Protein AF-A0A3A0AR51-F1 (afdb_monomer_lite)

Structure (mmCIF, N/CA/C/O backbone):
data_AF-A0A3A0AR51-F1
#
_entry.id   AF-A0A3A0AR51-F1
#
loop_
_atom_site.group_PDB
_atom_site.id
_atom_site.type_symbol
_atom_site.label_atom_id
_atom_site.label_alt_id
_atom_site.label_comp_id
_atom_site.label_asym_id
_atom_site.label_entity_id
_atom_site.label_seq_id
_atom_site.pdbx_PDB_ins_code
_atom_site.Cartn_x
_atom_site.Cartn_y
_atom_site.Cartn_z
_atom_site.occupancy
_atom_site.B_iso_or_equiv
_atom_site.auth_seq_id
_atom_site.auth_comp_id
_atom_site.auth_asym_id
_atom_site.auth_atom_id
_atom_site.pdbx_PDB_model_num
ATOM 1 N N . MET A 1 1 ? 24.294 5.478 -6.948 1.00 46.00 1 MET A N 1
ATOM 2 C CA . MET A 1 1 ? 23.480 4.510 -7.714 1.00 46.00 1 MET A CA 1
ATOM 3 C C . MET A 1 1 ? 22.441 5.310 -8.486 1.00 46.00 1 MET A C 1
ATOM 5 O O . MET A 1 1 ? 21.427 5.670 -7.912 1.00 46.00 1 MET A O 1
ATOM 9 N N . SER A 1 2 ? 22.747 5.720 -9.717 1.00 62.50 2 SER A N 1
ATOM 10 C CA . SER A 1 2 ? 21.934 6.681 -10.486 1.00 62.50 2 SER A CA 1
ATOM 11 C C . SER A 1 2 ? 20.711 6.067 -11.175 1.00 62.50 2 SER A C 1
ATOM 13 O O . SER A 1 2 ? 19.837 6.813 -11.599 1.00 62.50 2 SER A O 1
ATOM 15 N N . GLU A 1 3 ? 20.624 4.737 -11.281 1.00 60.31 3 GLU A N 1
ATOM 16 C CA . GLU A 1 3 ? 19.645 4.082 -12.167 1.00 60.31 3 GLU A CA 1
ATOM 17 C C . GLU A 1 3 ? 18.567 3.245 -11.456 1.00 60.31 3 GLU A C 1
ATOM 19 O O . GLU A 1 3 ? 17.630 2.780 -12.103 1.00 60.31 3 GLU A O 1
ATOM 24 N N . GLY A 1 4 ? 18.622 3.119 -10.124 1.00 67.06 4 GLY A N 1
ATOM 25 C CA . GLY A 1 4 ? 17.697 2.271 -9.357 1.00 67.06 4 GLY A CA 1
ATOM 26 C C . GLY A 1 4 ? 17.899 0.769 -9.615 1.00 67.06 4 GLY A C 1
ATOM 27 O O . GLY A 1 4 ? 18.887 0.362 -10.220 1.00 67.06 4 GLY A O 1
ATOM 28 N N . ILE A 1 5 ? 16.979 -0.067 -9.125 1.00 73.19 5 ILE A N 1
ATOM 29 C CA . ILE A 1 5 ? 16.956 -1.509 -9.421 1.00 73.19 5 ILE A CA 1
ATOM 30 C C . ILE A 1 5 ? 16.119 -1.689 -10.690 1.00 73.19 5 ILE A C 1
ATOM 32 O O . ILE A 1 5 ? 14.890 -1.626 -10.630 1.00 73.19 5 ILE A O 1
ATOM 36 N N . ARG A 1 6 ? 16.769 -1.866 -11.844 1.00 72.81 6 ARG A N 1
ATOM 37 C CA . ARG A 1 6 ? 16.090 -2.187 -13.108 1.00 72.81 6 ARG A CA 1
ATOM 38 C C . ARG A 1 6 ? 16.480 -3.579 -13.592 1.00 72.81 6 ARG A C 1
ATOM 40 O O . ARG A 1 6 ? 17.625 -3.979 -13.384 1.00 72.81 6 ARG A O 1
ATOM 47 N N . PRO A 1 7 ? 15.557 -4.312 -14.238 1.00 76.62 7 PRO A N 1
ATOM 48 C CA . PRO A 1 7 ? 15.904 -5.551 -14.917 1.00 76.62 7 PRO A CA 1
ATOM 49 C C . PRO A 1 7 ? 17.013 -5.299 -15.939 1.00 76.62 7 PRO A C 1
ATOM 51 O O . PRO A 1 7 ? 16.923 -4.362 -16.733 1.00 76.62 7 PRO A O 1
ATOM 54 N N . LEU A 1 8 ? 18.046 -6.136 -15.906 1.00 79.75 8 LEU A N 1
ATOM 55 C CA . LEU A 1 8 ? 19.112 -6.152 -16.901 1.00 79.75 8 LEU A CA 1
ATOM 56 C C . LEU A 1 8 ? 18.845 -7.311 -17.858 1.00 79.75 8 LEU A C 1
ATOM 58 O O . LEU A 1 8 ? 18.605 -8.435 -17.416 1.00 79.75 8 LEU A O 1
ATOM 62 N N . VAL A 1 9 ? 18.876 -7.039 -19.160 1.00 81.19 9 VAL A N 1
ATOM 63 C CA . VAL A 1 9 ? 18.854 -8.090 -20.180 1.00 81.19 9 VAL A CA 1
ATOM 64 C C . VAL A 1 9 ? 20.286 -8.597 -20.324 1.00 81.19 9 VAL A C 1
ATOM 66 O 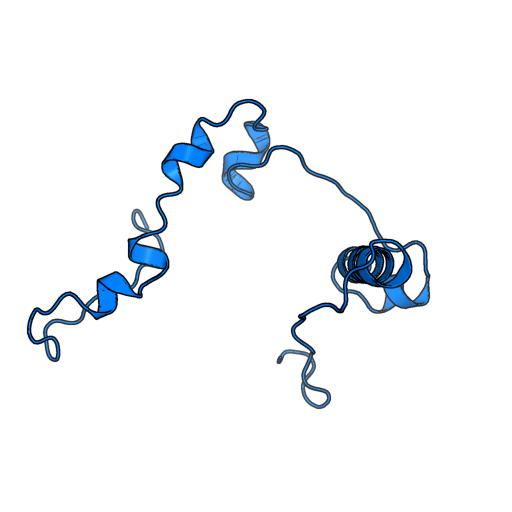O . VAL A 1 9 ? 21.184 -7.813 -20.617 1.00 81.19 9 VAL A O 1
ATOM 69 N N . ALA A 1 10 ? 20.510 -9.880 -20.044 1.00 79.75 10 ALA A N 1
ATOM 70 C CA . ALA A 1 10 ? 21.827 -10.495 -20.160 1.00 79.75 10 ALA A CA 1
ATOM 71 C C . ALA A 1 10 ? 22.060 -10.986 -21.596 1.00 79.75 10 ALA A C 1
ATOM 73 O O . ALA A 1 10 ? 21.287 -11.796 -22.107 1.00 79.75 10 ALA A O 1
ATOM 74 N N . ASP A 1 11 ? 23.143 -10.525 -22.222 1.00 76.50 11 ASP A N 1
ATOM 75 C CA . ASP A 1 11 ? 23.430 -10.775 -23.642 1.00 76.50 11 ASP A CA 1
ATOM 76 C C . ASP A 1 11 ? 23.748 -12.245 -23.964 1.00 76.50 11 ASP A C 1
ATOM 78 O O . ASP A 1 11 ? 23.524 -12.697 -25.081 1.00 76.50 11 ASP A O 1
ATOM 82 N N . GLU A 1 12 ? 24.238 -13.026 -22.998 1.00 82.25 12 GLU A N 1
ATOM 83 C CA . GLU A 1 12 ? 24.736 -14.392 -23.239 1.00 82.25 12 GLU A CA 1
ATOM 84 C C . GLU A 1 12 ? 23.642 -15.402 -23.634 1.00 82.25 12 GLU A C 1
ATOM 86 O O . GLU A 1 12 ? 23.946 -16.459 -24.184 1.00 82.25 12 GLU A O 1
ATOM 91 N N . GLN A 1 13 ? 22.374 -15.102 -23.333 1.00 81.62 13 GLN A N 1
ATOM 92 C CA . GLN A 1 13 ? 21.219 -15.990 -23.552 1.00 81.62 13 GLN A CA 1
ATOM 93 C C . GLN A 1 13 ? 20.041 -15.268 -24.226 1.00 81.62 13 GLN A C 1
ATOM 95 O O . GLN A 1 13 ? 18.957 -15.835 -24.356 1.00 81.62 13 GLN A O 1
ATOM 100 N N . CYS A 1 14 ? 20.241 -14.015 -24.633 1.00 88.50 14 CYS A N 1
ATOM 101 C CA . CYS A 1 14 ? 19.243 -13.209 -25.319 1.00 88.50 14 CYS A CA 1
ATOM 102 C C . CYS A 1 14 ? 19.440 -13.332 -26.834 1.00 88.50 14 CYS A C 1
ATOM 104 O O . CYS A 1 14 ? 20.543 -13.145 -27.340 1.00 88.50 14 CYS A O 1
ATOM 106 N N . ASP A 1 15 ? 18.370 -13.613 -27.573 1.00 89.88 15 ASP A N 1
ATOM 107 C CA . ASP A 1 15 ? 18.376 -13.661 -29.041 1.00 89.88 15 ASP A CA 1
ATOM 108 C C . ASP A 1 15 ? 18.096 -12.293 -29.695 1.00 89.88 15 ASP A C 1
ATOM 110 O O . ASP A 1 15 ? 18.035 -12.180 -30.920 1.00 89.88 15 ASP A O 1
ATOM 114 N N . GLY A 1 16 ? 17.945 -11.243 -28.884 1.00 87.31 16 GLY A N 1
ATOM 115 C CA . GLY A 1 16 ? 17.672 -9.882 -29.337 1.00 87.31 16 GLY A CA 1
ATOM 116 C C . GLY A 1 16 ? 16.194 -9.575 -29.591 1.00 87.31 16 GLY A C 1
ATOM 117 O O . GLY A 1 16 ? 15.896 -8.523 -30.159 1.00 87.31 16 GLY A O 1
ATOM 118 N N . CYS A 1 17 ? 15.259 -10.444 -29.186 1.00 90.62 17 CYS A N 1
ATOM 119 C CA . CYS A 1 17 ? 13.834 -10.105 -29.190 1.00 90.62 17 CYS A CA 1
ATOM 120 C C . CYS A 1 17 ? 13.483 -9.025 -28.140 1.00 90.62 17 CYS A C 1
ATOM 122 O O . CYS A 1 17 ? 14.303 -8.627 -27.311 1.00 90.62 17 CYS A O 1
ATOM 124 N N . THR A 1 18 ? 12.239 -8.534 -28.160 1.00 89.56 18 THR A N 1
ATOM 125 C CA . THR A 1 18 ? 11.740 -7.524 -27.203 1.00 89.56 18 THR A CA 1
ATOM 126 C C . THR A 1 18 ? 10.505 -7.977 -26.424 1.00 89.56 18 THR A C 1
ATOM 128 O O . THR A 1 18 ? 9.919 -7.184 -25.684 1.00 89.56 18 THR A O 1
ATOM 131 N N . ASP A 1 19 ? 10.126 -9.252 -26.529 1.00 90.19 19 ASP A N 1
ATOM 132 C CA . ASP A 1 19 ? 8.905 -9.803 -25.927 1.00 90.19 19 ASP A CA 1
ATOM 133 C C . ASP A 1 19 ? 8.903 -9.657 -24.400 1.00 90.19 19 ASP A C 1
ATOM 135 O O . ASP A 1 19 ? 7.897 -9.288 -23.793 1.00 90.19 19 ASP A O 1
ATOM 139 N N . CYS A 1 20 ? 10.065 -9.847 -23.769 1.00 88.31 20 CYS A N 1
ATOM 140 C CA . CYS A 1 20 ? 10.235 -9.640 -22.333 1.00 88.31 20 CYS A CA 1
ATOM 141 C C . CYS A 1 20 ? 9.992 -8.178 -21.915 1.00 88.31 20 CYS A C 1
ATOM 143 O O . CYS A 1 20 ? 9.439 -7.931 -20.843 1.00 88.31 20 CYS A O 1
ATOM 145 N N . LEU A 1 21 ? 10.337 -7.203 -22.764 1.00 86.94 21 LEU A N 1
ATOM 146 C CA . LEU A 1 21 ? 10.104 -5.780 -22.505 1.00 86.94 21 LEU A CA 1
ATOM 147 C C . LEU A 1 21 ? 8.614 -5.434 -22.594 1.00 86.94 21 LEU A C 1
ATOM 149 O O . LEU A 1 21 ? 8.145 -4.581 -21.842 1.00 86.94 21 LEU A O 1
ATOM 153 N N . GLN A 1 22 ? 7.858 -6.132 -23.451 1.00 87.25 22 GLN A N 1
ATOM 154 C CA . GLN A 1 22 ? 6.407 -5.949 -23.587 1.00 87.25 22 GLN A CA 1
ATOM 155 C C . GLN A 1 22 ? 5.640 -6.307 -22.313 1.00 87.25 22 GLN A C 1
ATOM 157 O O . GLN A 1 22 ? 4.658 -5.648 -21.981 1.00 87.25 22 GLN A O 1
ATOM 162 N N . VAL A 1 23 ? 6.118 -7.301 -21.563 1.00 87.50 23 VAL A N 1
ATOM 163 C CA . VAL A 1 23 ? 5.486 -7.754 -20.312 1.00 87.50 23 VAL A CA 1
ATOM 164 C C . VAL A 1 23 ? 6.152 -7.196 -19.053 1.00 87.50 23 VAL A C 1
ATOM 166 O O . VAL A 1 23 ? 5.629 -7.364 -17.953 1.00 87.50 23 VAL A O 1
ATOM 169 N N . CYS A 1 24 ? 7.307 -6.538 -19.185 1.00 86.06 24 CYS A N 1
ATOM 170 C CA . CYS A 1 24 ? 8.063 -6.033 -18.048 1.00 86.06 24 CYS A CA 1
ATOM 171 C C . CYS A 1 24 ? 7.374 -4.803 -17.430 1.00 86.06 24 CYS A C 1
ATOM 173 O O . CYS A 1 24 ? 7.343 -3.737 -18.058 1.00 86.06 24 CYS A O 1
ATOM 175 N N . PRO A 1 25 ? 6.906 -4.878 -16.168 1.00 83.50 25 PRO A N 1
ATOM 176 C CA . PRO A 1 25 ? 6.257 -3.740 -15.523 1.00 83.50 25 PRO A CA 1
ATOM 177 C C . PRO A 1 25 ? 7.226 -2.565 -15.343 1.00 83.50 25 PRO A C 1
ATOM 179 O O . PRO A 1 25 ? 6.826 -1.410 -15.428 1.00 83.50 25 PRO A O 1
ATOM 182 N N . ALA A 1 26 ? 8.519 -2.837 -15.147 1.00 81.69 26 ALA A N 1
ATOM 183 C CA . ALA A 1 26 ? 9.530 -1.800 -14.952 1.00 81.69 26 ALA A CA 1
ATOM 184 C C . ALA A 1 26 ? 9.940 -1.074 -16.247 1.00 81.69 26 ALA A C 1
ATOM 186 O O . ALA A 1 26 ? 10.505 0.015 -16.160 1.00 81.69 26 ALA A O 1
ATOM 187 N N . TYR A 1 27 ? 9.689 -1.665 -17.422 1.00 82.94 27 TYR A N 1
ATOM 188 C CA . TYR A 1 27 ? 10.025 -1.060 -18.715 1.00 82.94 27 TYR A CA 1
ATOM 189 C C . TYR A 1 27 ? 8.966 -0.041 -19.15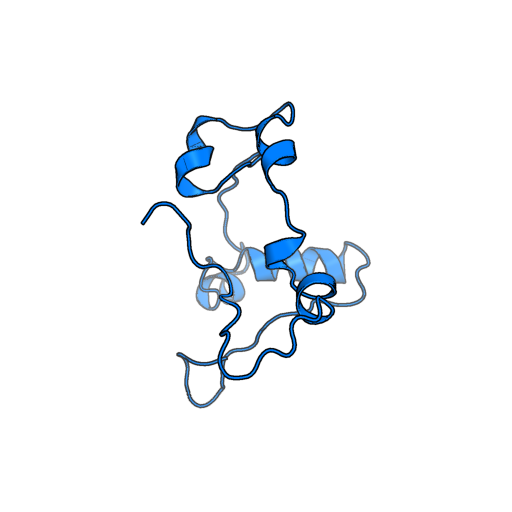5 1.00 82.94 27 TYR A C 1
ATOM 191 O O . TYR A 1 27 ? 9.311 1.042 -19.620 1.00 82.94 27 TYR A O 1
ATOM 199 N N . HIS A 1 28 ? 7.684 -0.359 -18.950 1.00 81.19 28 HIS A N 1
ATOM 200 C CA . HIS A 1 28 ? 6.570 0.499 -19.365 1.00 81.19 28 HIS A CA 1
ATOM 201 C C . HIS A 1 28 ? 6.079 1.484 -18.294 1.00 81.19 28 HIS A C 1
ATOM 203 O O . HIS A 1 28 ? 5.395 2.448 -18.635 1.00 81.19 28 HIS A O 1
ATOM 209 N N . ASN A 1 29 ? 6.424 1.293 -17.016 1.00 82.12 29 ASN A N 1
ATOM 210 C CA . ASN A 1 29 ? 6.020 2.222 -15.959 1.00 82.12 29 ASN A CA 1
ATOM 211 C C . ASN A 1 29 ? 6.835 3.526 -15.994 1.00 82.12 29 ASN A C 1
ATOM 213 O O . ASN A 1 29 ? 7.856 3.672 -15.318 1.00 82.12 29 ASN A O 1
ATOM 217 N N . ASP A 1 30 ? 6.346 4.504 -16.758 1.00 81.50 30 ASP A N 1
ATOM 218 C CA . ASP A 1 30 ? 6.806 5.888 -16.687 1.00 81.50 30 ASP A CA 1
ATOM 219 C C . ASP A 1 30 ? 6.031 6.675 -15.621 1.00 81.50 30 ASP A C 1
ATOM 221 O O . ASP A 1 30 ? 4.887 7.081 -15.821 1.00 81.50 30 ASP A O 1
ATOM 225 N N . HIS A 1 31 ? 6.677 6.928 -14.484 1.00 84.00 31 HIS A N 1
ATOM 226 C CA . HIS A 1 31 ? 6.097 7.709 -13.389 1.00 84.00 31 HIS A CA 1
ATOM 227 C C . HIS A 1 31 ? 6.336 9.221 -13.507 1.00 84.00 31 HIS A C 1
ATOM 229 O O . HIS A 1 31 ? 5.829 9.974 -12.677 1.00 84.00 31 HIS A O 1
ATOM 235 N N . ARG A 1 32 ? 7.072 9.709 -14.518 1.00 86.19 32 ARG A N 1
ATOM 236 C CA . ARG A 1 32 ? 7.332 11.154 -14.685 1.00 86.19 32 ARG A CA 1
ATOM 237 C C . ARG A 1 32 ? 6.053 11.996 -14.783 1.00 86.19 32 ARG A C 1
ATOM 239 O O . ARG A 1 32 ? 6.035 13.055 -14.159 1.00 86.19 32 ARG A O 1
ATOM 246 N N . PRO A 1 33 ? 4.977 11.563 -15.476 1.00 89.25 33 PRO A N 1
ATOM 247 C CA . PRO A 1 33 ? 3.732 12.328 -15.522 1.00 89.25 33 PRO A CA 1
ATOM 248 C C . PRO A 1 33 ? 3.084 12.515 -14.146 1.00 89.25 33 PRO A C 1
ATOM 250 O O . PRO A 1 33 ? 2.448 13.539 -13.910 1.00 89.25 33 PRO A O 1
ATOM 253 N N . LEU A 1 34 ? 3.284 11.569 -13.219 1.00 88.44 34 LEU A N 1
ATOM 254 C CA . LEU A 1 34 ? 2.760 11.687 -11.859 1.00 88.44 34 LEU A CA 1
ATOM 255 C C . LEU A 1 34 ? 3.418 12.843 -11.107 1.00 88.44 34 LEU A C 1
ATOM 257 O O . LEU A 1 34 ? 2.755 13.466 -10.295 1.00 88.44 34 LEU A O 1
ATOM 261 N N . LEU A 1 35 ? 4.680 13.178 -11.401 1.00 87.88 35 LEU A N 1
ATOM 262 C CA . LEU A 1 35 ? 5.448 14.216 -10.694 1.00 87.88 35 LEU A CA 1
ATOM 263 C C . LEU A 1 35 ? 4.949 15.645 -10.946 1.00 87.88 35 LEU A C 1
ATOM 265 O O . LEU A 1 35 ? 5.319 16.557 -10.210 1.00 87.88 35 LEU A O 1
ATOM 269 N N . VAL A 1 36 ? 4.143 15.851 -11.988 1.00 89.00 36 VAL A N 1
ATOM 270 C CA . VAL A 1 36 ? 3.590 17.163 -12.364 1.00 89.00 36 VAL A CA 1
ATOM 271 C C . VAL A 1 36 ? 2.084 17.252 -12.126 1.00 89.00 36 VAL A C 1
ATOM 273 O O . VAL A 1 36 ? 1.442 18.214 -12.551 1.00 89.00 36 VAL A O 1
ATOM 276 N N . GLN A 1 37 ? 1.503 16.253 -11.457 1.00 89.56 37 GLN A N 1
ATOM 277 C CA . GLN A 1 37 ? 0.082 16.243 -11.159 1.00 89.56 37 GLN A CA 1
ATOM 278 C C . GLN A 1 37 ? -0.274 17.402 -10.204 1.00 89.56 37 GLN A C 1
ATOM 280 O O . GLN A 1 37 ? 0.429 17.639 -9.219 1.00 89.56 37 GLN A O 1
ATOM 285 N N . PRO A 1 38 ? -1.359 18.152 -10.460 1.00 92.06 38 PRO A N 1
ATOM 286 C CA . PRO A 1 38 ? -1.831 19.156 -9.515 1.00 92.06 38 PRO A CA 1
ATOM 287 C C . PRO A 1 38 ? -2.226 18.524 -8.175 1.00 92.06 38 PRO A C 1
ATOM 289 O O . PRO A 1 38 ? -2.818 17.447 -8.147 1.00 92.06 38 PRO A O 1
ATOM 292 N N . GLY A 1 39 ? -1.945 19.220 -7.071 1.00 91.69 39 GLY A N 1
ATOM 293 C CA . GLY A 1 39 ? -2.347 18.787 -5.727 1.00 91.69 39 GLY A CA 1
ATOM 294 C C . GLY A 1 39 ? -1.365 17.852 -5.022 1.00 91.69 39 GLY A C 1
ATOM 295 O O . GLY A 1 39 ? -1.665 17.387 -3.931 1.00 91.69 39 GLY A O 1
ATOM 296 N N . LEU A 1 40 ? -0.191 17.591 -5.604 1.00 92.94 40 LEU A N 1
ATOM 297 C CA . LEU A 1 40 ? 0.863 16.867 -4.901 1.00 92.94 40 LEU A CA 1
ATOM 298 C C . LEU A 1 40 ? 1.386 17.637 -3.688 1.00 92.94 40 LEU A C 1
ATOM 300 O O . LEU A 1 40 ? 1.511 18.862 -3.727 1.00 92.94 40 LEU A O 1
ATOM 304 N N . VAL A 1 41 ? 1.806 16.895 -2.664 1.00 92.00 41 VAL A N 1
ATOM 305 C CA . VAL A 1 41 ? 2.531 17.413 -1.499 1.00 92.00 41 VAL A CA 1
ATOM 306 C C . VAL A 1 41 ? 4.039 17.358 -1.789 1.00 92.00 41 VAL A C 1
ATOM 308 O O . VAL A 1 41 ? 4.646 16.290 -1.696 1.00 92.00 41 VAL A O 1
ATOM 311 N N . PRO A 1 42 ? 4.715 18.481 -2.113 1.00 86.94 42 PRO A N 1
ATOM 312 C CA . PRO A 1 42 ? 6.108 18.431 -2.570 1.00 86.94 42 PRO A CA 1
ATOM 313 C C . PRO A 1 42 ? 7.080 17.951 -1.485 1.00 86.94 42 PRO A C 1
ATOM 315 O O . PRO A 1 42 ? 8.102 17.340 -1.787 1.00 86.94 42 PRO A O 1
ATOM 318 N N . GLY A 1 43 ? 6.750 18.200 -0.212 1.00 90.31 43 GLY A N 1
ATOM 319 C CA . GLY A 1 43 ? 7.604 17.861 0.929 1.00 90.31 43 GLY A CA 1
ATOM 320 C C . GLY A 1 43 ? 7.791 16.360 1.164 1.00 90.31 43 GLY A C 1
ATOM 321 O O . GLY A 1 43 ? 8.793 15.971 1.757 1.00 90.31 43 GLY A O 1
ATOM 322 N N . VAL A 1 44 ? 6.872 15.514 0.684 1.00 90.69 44 VAL A N 1
ATOM 323 C CA . VAL A 1 44 ? 6.949 14.052 0.867 1.00 90.69 44 VAL A CA 1
ATOM 324 C C . VAL A 1 44 ? 7.558 13.330 -0.335 1.00 90.69 44 VAL A C 1
ATOM 326 O O . VAL A 1 44 ? 7.949 12.170 -0.208 1.00 90.69 44 VAL A O 1
ATOM 329 N N . LEU A 1 45 ? 7.715 14.024 -1.469 1.00 87.62 45 LEU A N 1
ATOM 330 C CA . LEU A 1 45 ? 8.225 13.464 -2.721 1.00 87.62 45 LEU A CA 1
ATOM 331 C C . LEU A 1 45 ? 9.545 12.683 -2.563 1.00 87.62 45 LEU A C 1
ATOM 333 O O . LEU A 1 45 ? 9.625 11.578 -3.101 1.00 87.62 45 LEU A O 1
ATOM 337 N N . PRO A 1 46 ? 10.562 13.168 -1.815 1.00 89.12 46 PRO A N 1
ATOM 338 C CA . PRO A 1 46 ? 11.837 12.457 -1.703 1.00 89.12 46 PRO A CA 1
ATOM 339 C C . PRO A 1 46 ? 11.754 11.112 -0.970 1.00 89.12 46 PRO A C 1
ATOM 341 O O . PRO A 1 46 ? 12.583 10.242 -1.220 1.00 89.12 46 PRO A O 1
ATOM 344 N N . ALA A 1 47 ? 10.792 10.949 -0.057 1.00 89.69 47 ALA A N 1
ATOM 345 C CA . ALA A 1 47 ? 10.676 9.761 0.791 1.00 89.69 47 ALA A CA 1
ATOM 346 C C . ALA A 1 47 ? 9.567 8.804 0.330 1.00 89.69 47 ALA A C 1
ATOM 348 O O . ALA A 1 47 ? 9.721 7.592 0.442 1.00 89.69 47 ALA A O 1
ATOM 349 N N . TYR A 1 48 ? 8.468 9.344 -0.200 1.00 89.06 48 TYR A N 1
ATOM 350 C CA . TYR A 1 48 ? 7.246 8.593 -0.498 1.00 89.06 48 TYR A CA 1
ATOM 351 C C . TYR A 1 48 ? 6.826 8.661 -1.974 1.00 89.06 48 TYR A C 1
ATOM 353 O O . TYR A 1 48 ? 5.914 7.947 -2.381 1.00 89.06 48 TYR A O 1
ATOM 361 N N . GLY A 1 49 ? 7.481 9.488 -2.796 1.00 90.69 49 GLY A N 1
ATOM 362 C CA . GLY A 1 49 ? 7.076 9.716 -4.183 1.00 90.69 49 GLY A CA 1
ATOM 363 C C . GLY A 1 49 ? 5.868 10.659 -4.315 1.00 90.69 49 GLY A C 1
ATOM 364 O O . GLY A 1 49 ? 5.534 11.380 -3.371 1.00 90.69 49 GLY A O 1
ATOM 365 N N . PRO A 1 50 ? 5.246 10.741 -5.508 1.00 92.62 50 PRO A N 1
ATOM 366 C CA . PRO A 1 50 ? 4.144 11.664 -5.771 1.00 92.62 50 PRO A CA 1
ATOM 367 C C . PRO A 1 50 ? 2.893 11.244 -4.989 1.00 92.62 50 PRO A C 1
ATOM 369 O O . PRO A 1 50 ? 2.178 10.330 -5.391 1.00 92.62 50 PRO A O 1
ATOM 372 N N . ALA A 1 51 ? 2.629 11.930 -3.878 1.00 92.62 51 ALA A N 1
ATOM 373 C CA . ALA A 1 51 ? 1.445 11.729 -3.053 1.00 92.62 51 ALA A CA 1
ATOM 374 C C . ALA A 1 51 ? 0.550 12.974 -3.070 1.00 92.62 51 ALA A C 1
ATOM 376 O O . ALA A 1 51 ? 1.043 14.101 -2.976 1.00 92.62 51 ALA A O 1
ATOM 377 N N . LEU A 1 52 ? -0.763 12.757 -3.164 1.00 92.81 52 LEU A N 1
ATOM 378 C CA . LEU A 1 52 ? -1.769 13.814 -3.019 1.00 92.81 52 LEU A CA 1
ATOM 379 C C . LEU A 1 52 ? -1.936 14.212 -1.550 1.00 92.81 52 LEU A C 1
ATOM 381 O O . LEU A 1 52 ? -2.073 15.387 -1.239 1.00 92.81 52 LEU A O 1
ATOM 385 N N . GLU A 1 53 ? -1.902 13.231 -0.649 1.00 91.94 53 GLU A N 1
ATOM 386 C CA . GLU A 1 53 ? -2.119 13.411 0.784 1.00 91.94 53 GLU A CA 1
ATOM 387 C C . GLU A 1 53 ? -1.379 12.318 1.566 1.00 91.94 53 GLU A C 1
ATOM 389 O O . GLU A 1 53 ? -1.075 11.250 1.026 1.00 91.94 53 GLU A O 1
ATOM 394 N N . LEU A 1 54 ? -1.104 12.580 2.846 1.00 89.44 54 LEU A N 1
ATOM 395 C CA . LEU A 1 54 ? -0.541 11.611 3.781 1.00 89.44 54 LEU A CA 1
ATOM 396 C C . LEU A 1 54 ? -1.418 11.573 5.030 1.00 89.44 54 LEU A C 1
ATOM 398 O O . LEU A 1 54 ? -1.657 12.605 5.656 1.00 89.44 54 LEU A O 1
ATOM 402 N N . TRP A 1 55 ? -1.872 10.377 5.386 1.00 91.56 55 TRP A N 1
ATOM 403 C CA . TRP A 1 55 ? -2.766 10.149 6.511 1.00 91.56 55 TRP A CA 1
ATOM 404 C C . TRP A 1 55 ? -2.101 9.212 7.511 1.00 91.56 55 TRP A C 1
ATOM 406 O O . TRP A 1 55 ? -1.508 8.205 7.126 1.00 91.56 55 TRP A O 1
ATOM 416 N N . GLU A 1 56 ? -2.229 9.534 8.794 1.00 92.12 56 GLU A N 1
ATOM 417 C CA . GLU A 1 56 ? -1.789 8.680 9.893 1.00 92.12 56 GLU A CA 1
ATOM 418 C C . GLU A 1 56 ? -3.010 8.228 10.695 1.00 92.12 56 GLU A C 1
ATOM 420 O O . GLU A 1 56 ? -3.910 9.016 10.991 1.00 92.12 56 GLU A O 1
ATOM 425 N N . GLY A 1 57 ? -3.054 6.944 11.036 1.00 94.44 57 GLY A N 1
ATOM 426 C CA . GLY A 1 57 ? -4.170 6.355 11.758 1.00 94.44 57 GLY A CA 1
ATOM 427 C C . GLY A 1 57 ? -3.880 4.928 12.199 1.00 94.44 57 GLY A C 1
ATOM 428 O O . GLY A 1 57 ? -2.836 4.357 11.889 1.00 94.44 57 GLY A O 1
ATOM 429 N N . TYR A 1 58 ? -4.820 4.356 12.943 1.00 96.75 58 TYR A N 1
ATOM 430 C CA . TYR A 1 58 ? -4.756 2.995 13.467 1.00 96.75 58 TYR A CA 1
ATOM 431 C C . TYR A 1 58 ? -6.172 2.421 13.604 1.00 96.75 58 TYR A C 1
ATOM 433 O O . TYR A 1 58 ? -7.154 3.166 13.626 1.00 96.75 58 TYR A O 1
ATOM 441 N N . ALA A 1 59 ? -6.287 1.100 13.729 1.00 98.00 59 ALA A N 1
ATOM 442 C CA . ALA A 1 59 ? -7.562 0.442 13.988 1.00 98.00 59 ALA A CA 1
ATOM 443 C C . ALA A 1 59 ? -8.087 0.776 15.392 1.00 98.00 59 ALA A C 1
ATOM 445 O O . ALA A 1 59 ? -7.374 0.648 16.386 1.00 98.00 59 ALA A O 1
ATOM 446 N N . VAL A 1 60 ? -9.349 1.195 15.481 1.00 97.19 60 VAL A N 1
ATOM 447 C CA . VAL A 1 60 ? -10.013 1.430 16.776 1.00 97.19 60 VAL A CA 1
ATOM 448 C C . VAL A 1 60 ? -10.393 0.128 17.480 1.00 97.19 60 VAL A C 1
ATOM 450 O O . VAL A 1 60 ? -10.540 0.120 18.699 1.00 97.19 60 VAL A O 1
ATOM 453 N N . ASP A 1 61 ? -10.515 -0.964 16.723 1.00 97.69 61 ASP A N 1
ATOM 454 C CA . ASP A 1 61 ? -10.667 -2.301 17.279 1.00 97.69 61 ASP A CA 1
ATOM 455 C C . ASP A 1 61 ? -9.350 -2.745 17.951 1.00 97.69 61 ASP A C 1
ATOM 457 O O . ASP A 1 61 ? -8.291 -2.720 17.308 1.00 97.69 61 ASP A O 1
ATOM 461 N N . PRO A 1 62 ? -9.383 -3.122 19.241 1.00 97.19 62 PRO A N 1
ATOM 462 C CA . PRO A 1 62 ? -8.176 -3.405 20.006 1.00 97.19 62 PRO A CA 1
ATOM 463 C C . PRO A 1 62 ? -7.448 -4.674 19.549 1.00 97.19 62 PRO A C 1
ATOM 465 O O . PRO A 1 62 ? -6.223 -4.725 19.649 1.00 97.19 62 PRO A O 1
ATOM 468 N N . GLU A 1 63 ? -8.162 -5.679 19.042 1.00 97.25 63 GLU A N 1
ATOM 469 C CA . GLU A 1 63 ? -7.561 -6.924 18.561 1.00 97.25 63 GLU A CA 1
ATOM 470 C C . GLU A 1 63 ? -6.863 -6.688 17.220 1.00 97.25 63 GLU A C 1
ATOM 472 O O . GLU A 1 63 ? -5.683 -7.010 17.062 1.00 97.25 63 GLU A O 1
ATOM 477 N N . ILE A 1 64 ? -7.543 -6.017 16.287 1.00 96.19 64 ILE A N 1
ATOM 478 C CA . ILE A 1 64 ? -6.970 -5.651 14.986 1.00 96.19 64 ILE A CA 1
ATOM 479 C C . ILE A 1 64 ? -5.744 -4.753 15.172 1.00 96.19 64 ILE A C 1
ATOM 481 O O . ILE A 1 64 ? -4.725 -4.931 14.499 1.00 96.19 64 ILE A O 1
ATOM 485 N N . ARG A 1 65 ? -5.818 -3.794 16.101 1.00 97.12 65 ARG A N 1
ATOM 486 C CA . ARG A 1 65 ? -4.694 -2.904 16.398 1.00 97.12 65 ARG A CA 1
ATOM 487 C C . ARG A 1 65 ? -3.491 -3.653 16.955 1.00 97.12 65 ARG A C 1
ATOM 489 O O . ARG A 1 65 ? -2.369 -3.320 16.584 1.00 97.12 65 ARG A O 1
ATOM 496 N N . LEU A 1 66 ? -3.720 -4.614 17.850 1.00 95.25 66 LEU A N 1
ATOM 497 C CA . LEU A 1 66 ? -2.660 -5.410 18.466 1.00 95.25 66 LEU A CA 1
ATOM 498 C C . LEU A 1 66 ? -1.963 -6.313 17.441 1.00 95.25 66 LEU A C 1
ATOM 500 O O . LEU A 1 66 ? -0.741 -6.435 17.470 1.00 95.25 66 LEU A O 1
ATOM 504 N N . MET A 1 67 ? -2.731 -6.931 16.543 1.00 91.38 67 MET A N 1
ATOM 505 C CA . MET A 1 67 ? -2.217 -7.916 15.588 1.00 91.38 67 MET A CA 1
ATOM 506 C C . MET A 1 67 ? -1.604 -7.293 14.326 1.00 91.38 67 MET A C 1
ATOM 508 O O . MET A 1 67 ? -0.780 -7.923 13.665 1.00 91.38 67 MET A O 1
ATOM 512 N N . GLY A 1 68 ? -1.996 -6.072 13.956 1.00 89.56 68 GLY A N 1
ATOM 513 C CA . GLY A 1 68 ? -1.550 -5.435 12.718 1.00 89.56 68 GLY A CA 1
ATOM 514 C C . GLY A 1 68 ? -0.206 -4.713 12.842 1.00 89.56 68 GLY A C 1
ATOM 515 O O . GLY A 1 68 ? -0.065 -3.786 13.636 1.00 89.56 68 GLY A O 1
ATOM 516 N N . SER A 1 69 ? 0.747 -5.026 11.958 1.00 86.38 69 SER A N 1
ATOM 517 C CA . SER A 1 69 ? 2.056 -4.345 11.897 1.00 86.38 69 SER A CA 1
ATOM 518 C C . SER A 1 69 ? 1.954 -2.839 11.601 1.00 86.38 69 SER A C 1
ATOM 520 O O . SER A 1 69 ? 2.759 -2.056 12.096 1.00 86.38 69 SER A O 1
ATOM 522 N N . SER A 1 70 ? 0.930 -2.410 10.856 1.00 86.50 70 SER A N 1
ATOM 523 C CA . SER A 1 70 ? 0.609 -0.995 10.588 1.00 86.50 70 SER A CA 1
ATOM 524 C C . SER A 1 70 ? -0.392 -0.406 11.595 1.00 86.50 70 SER A C 1
ATOM 526 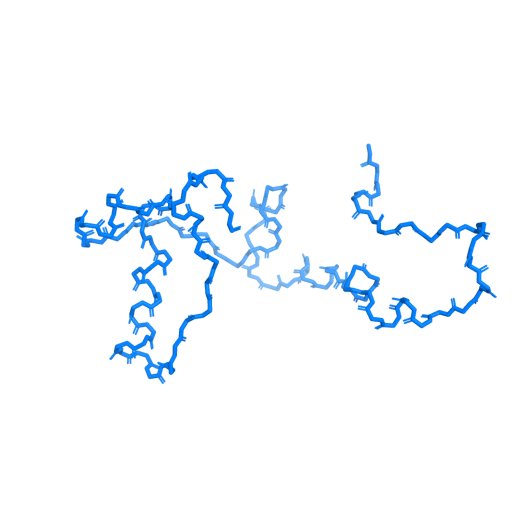O O . SER A 1 70 ? -1.207 0.444 11.238 1.00 86.50 70 SER A O 1
ATOM 528 N N . GLY A 1 71 ? -0.441 -0.935 12.822 1.00 94.38 71 GLY A N 1
ATOM 529 C CA . GLY A 1 71 ? -1.482 -0.599 13.799 1.00 94.38 71 GLY A CA 1
ATOM 530 C C . GLY A 1 71 ? -2.887 -1.021 13.352 1.00 94.38 71 GLY A C 1
ATOM 531 O O . GLY A 1 71 ? -3.875 -0.434 13.790 1.00 94.38 71 GLY A O 1
ATOM 532 N N . GLY A 1 72 ? -2.977 -1.991 12.436 1.00 95.50 72 GLY A N 1
ATOM 533 C CA . GLY A 1 72 ? -4.235 -2.552 11.940 1.00 95.50 72 GLY A CA 1
ATOM 534 C C . GLY A 1 72 ? -5.005 -1.694 10.928 1.00 95.50 72 GLY A C 1
ATOM 535 O O . GLY A 1 72 ? -6.101 -2.078 10.527 1.00 95.50 72 GLY A O 1
ATOM 536 N N . VAL A 1 73 ? -4.463 -0.549 10.490 1.00 96.19 73 VAL A N 1
ATOM 537 C CA . VAL A 1 73 ? -5.201 0.409 9.641 1.00 96.19 73 VAL A CA 1
ATOM 538 C C . VAL A 1 73 ? -5.665 -0.196 8.309 1.00 96.19 73 VAL A C 1
ATOM 540 O O . VAL A 1 73 ? -6.813 -0.005 7.916 1.00 96.19 73 VAL A O 1
ATOM 543 N N . LEU A 1 74 ? -4.815 -0.986 7.642 1.00 94.25 74 LEU A N 1
ATOM 544 C CA . LEU A 1 74 ? -5.159 -1.629 6.369 1.00 94.25 74 LEU A CA 1
ATOM 545 C C . LEU A 1 74 ? -6.263 -2.677 6.544 1.00 94.25 74 LEU A C 1
ATOM 547 O O . LEU A 1 74 ? -7.184 -2.736 5.734 1.00 94.25 74 LEU A O 1
ATOM 5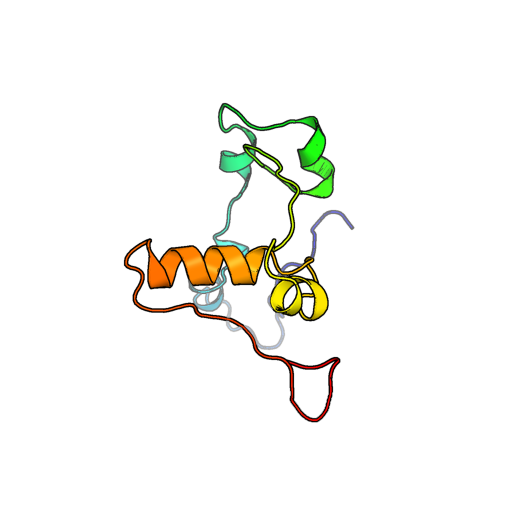51 N N . THR A 1 75 ? -6.210 -3.453 7.629 1.00 94.75 75 THR A N 1
ATOM 552 C CA . THR A 1 75 ? -7.246 -4.433 7.974 1.00 94.75 75 THR A CA 1
ATOM 553 C C . THR A 1 75 ? -8.585 -3.746 8.228 1.00 94.75 75 THR A C 1
ATOM 555 O O . THR A 1 75 ? -9.599 -4.171 7.682 1.00 94.75 75 THR A O 1
ATOM 558 N N . ALA A 1 76 ? -8.596 -2.650 8.994 1.00 96.25 76 ALA A N 1
ATOM 559 C CA . ALA A 1 76 ? -9.814 -1.891 9.272 1.00 96.25 76 ALA A CA 1
ATOM 560 C C . ALA A 1 76 ? -10.440 -1.298 7.994 1.00 96.25 76 ALA A C 1
ATOM 562 O O . ALA A 1 76 ? -11.654 -1.374 7.813 1.00 96.25 76 ALA A O 1
ATOM 563 N N . LEU A 1 77 ? -9.623 -0.761 7.079 1.00 95.38 77 LEU A N 1
ATOM 564 C CA . LEU A 1 77 ? -10.097 -0.275 5.776 1.00 95.38 77 LEU A CA 1
ATOM 565 C C . LEU A 1 77 ? -10.628 -1.413 4.894 1.00 95.38 77 LEU A C 1
ATOM 567 O O . LEU A 1 77 ? -11.661 -1.256 4.247 1.00 95.38 77 LEU A O 1
ATOM 571 N N . GLY A 1 78 ? -9.955 -2.566 4.884 1.00 95.56 78 GLY A N 1
ATOM 572 C CA . GLY A 1 78 ? -10.409 -3.754 4.160 1.00 95.56 78 GLY A CA 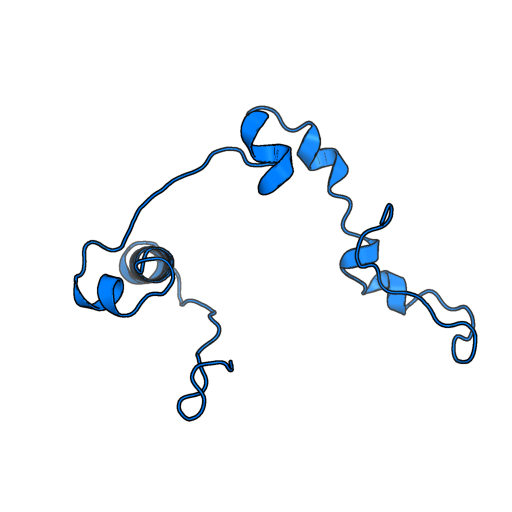1
ATOM 573 C C . GLY A 1 78 ? -11.768 -4.257 4.651 1.00 95.56 78 GLY A C 1
ATOM 574 O O . GLY A 1 78 ? -12.654 -4.510 3.835 1.00 95.56 78 GLY A O 1
ATOM 575 N N . LEU A 1 79 ? -11.958 -4.330 5.972 1.00 96.06 79 LEU A N 1
ATOM 576 C CA . LEU A 1 79 ? -13.242 -4.681 6.586 1.00 96.06 79 LEU A CA 1
ATOM 577 C C . LEU A 1 79 ? -14.331 -3.677 6.219 1.00 96.06 79 LEU A C 1
ATOM 579 O O . LEU A 1 79 ? -15.382 -4.087 5.740 1.00 96.06 79 LEU A O 1
ATOM 583 N N . TYR A 1 80 ? -14.057 -2.372 6.335 1.00 97.06 80 TYR A N 1
ATOM 584 C CA . TYR A 1 80 ? -14.994 -1.334 5.899 1.00 97.06 80 TYR A CA 1
ATOM 585 C C . TYR A 1 80 ? -15.431 -1.540 4.441 1.00 97.06 80 TYR A C 1
ATOM 587 O O . TYR A 1 80 ? -16.623 -1.519 4.136 1.00 97.06 80 TYR A O 1
ATOM 595 N N . CYS A 1 81 ? -14.480 -1.784 3.538 1.00 97.88 81 CYS A N 1
ATOM 596 C CA . CYS A 1 81 ? -14.757 -2.017 2.124 1.00 97.88 81 CYS A CA 1
ATOM 597 C C . CYS A 1 81 ? -15.660 -3.237 1.883 1.00 97.88 81 CYS A C 1
ATOM 599 O O . CYS A 1 81 ? -16.538 -3.168 1.025 1.00 97.88 81 CYS A O 1
ATOM 601 N N . ILE A 1 82 ? -15.463 -4.334 2.620 1.00 97.81 82 ILE A N 1
ATOM 602 C CA . ILE A 1 82 ? -16.272 -5.555 2.483 1.00 97.81 82 ILE A CA 1
ATOM 603 C C . ILE A 1 82 ? -17.658 -5.368 3.112 1.00 97.81 82 ILE A C 1
ATOM 605 O O . ILE A 1 82 ? -18.673 -5.637 2.475 1.00 97.81 82 ILE A O 1
ATOM 609 N N . GLU A 1 83 ? -17.708 -4.907 4.359 1.00 97.44 83 GLU A N 1
ATOM 610 C CA . GLU A 1 83 ? -18.930 -4.882 5.167 1.00 97.44 83 GLU A CA 1
ATOM 611 C C . GLU A 1 83 ? -19.871 -3.741 4.779 1.00 97.44 83 GLU A C 1
ATOM 613 O O . GLU A 1 83 ? -21.091 -3.896 4.818 1.00 97.44 83 GLU A O 1
ATOM 618 N N . LEU A 1 84 ? -19.305 -2.589 4.407 1.00 97.94 84 LEU A N 1
ATOM 619 C CA . LEU A 1 84 ? -20.050 -1.354 4.153 1.00 97.94 84 LEU A CA 1
ATOM 620 C C . LEU A 1 84 ? -19.839 -0.821 2.732 1.00 97.94 84 LEU A C 1
ATOM 622 O O . LEU A 1 84 ? -20.745 -0.213 2.166 1.00 97.94 84 LEU A O 1
ATOM 626 N N . GLY A 1 85 ? -18.663 -1.049 2.143 1.00 97.31 85 GLY A N 1
ATOM 627 C CA . GLY A 1 85 ? -18.299 -0.563 0.809 1.00 97.31 85 GLY A CA 1
ATOM 628 C C . GLY A 1 85 ? -18.793 -1.424 -0.359 1.00 97.31 85 GLY A C 1
ATOM 629 O O . GLY A 1 85 ? -18.624 -1.025 -1.510 1.00 97.31 85 GLY A O 1
ATOM 630 N N . GLY A 1 86 ? -19.393 -2.589 -0.091 1.00 97.62 86 GLY A N 1
ATOM 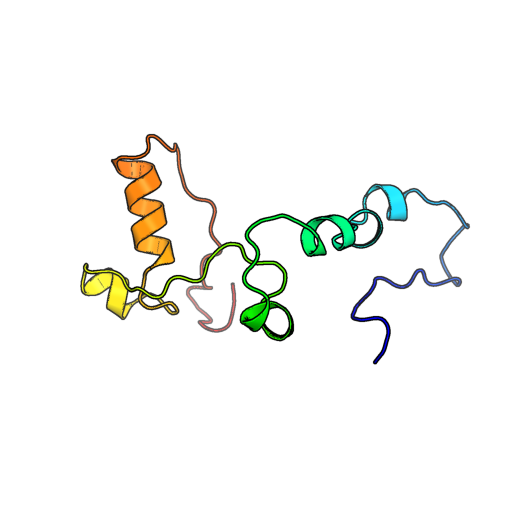631 C CA . GLY A 1 86 ? -19.928 -3.490 -1.119 1.00 97.62 86 GLY A CA 1
ATOM 632 C C . GLY A 1 86 ? -18.865 -4.241 -1.930 1.00 97.62 86 GLY A C 1
ATOM 633 O O . GLY A 1 86 ? -19.164 -4.759 -3.008 1.00 97.62 86 GLY A O 1
ATOM 634 N N . MET A 1 87 ? -17.623 -4.302 -1.445 1.00 97.81 87 MET A N 1
ATOM 635 C CA . MET A 1 87 ? -16.561 -5.080 -2.080 1.00 97.81 87 MET A CA 1
ATOM 636 C C . MET A 1 87 ? -16.733 -6.571 -1.775 1.00 97.81 87 MET A C 1
ATOM 638 O O . MET A 1 87 ? -17.015 -6.963 -0.649 1.00 97.81 87 MET A O 1
ATOM 642 N N . HIS A 1 88 ? -16.508 -7.428 -2.773 1.00 97.75 88 HIS A N 1
ATOM 643 C CA . HIS A 1 88 ? -16.689 -8.880 -2.627 1.00 97.75 88 HIS A CA 1
ATOM 644 C C . HIS A 1 88 ? -15.605 -9.562 -1.779 1.00 97.75 88 HIS A C 1
ATOM 646 O O . HIS A 1 88 ? -15.799 -10.685 -1.320 1.00 97.75 88 HIS A O 1
ATOM 652 N N . GLY A 1 89 ? -14.450 -8.921 -1.601 1.00 95.31 89 GLY A N 1
ATOM 653 C CA . GLY A 1 89 ? -13.340 -9.479 -0.842 1.00 95.31 89 GLY A CA 1
ATOM 654 C C . GLY A 1 89 ? -12.095 -8.602 -0.896 1.00 95.31 89 GLY A C 1
ATOM 655 O O . GLY A 1 89 ? -12.076 -7.561 -1.554 1.00 95.31 89 GLY A O 1
ATOM 656 N N . VAL A 1 90 ? -11.051 -9.050 -0.201 1.00 94.38 90 VAL A N 1
ATOM 657 C CA . VAL A 1 90 ? -9.741 -8.395 -0.119 1.00 94.38 90 VAL A CA 1
ATOM 658 C C . VAL A 1 90 ? -8.664 -9.418 -0.471 1.00 94.38 90 VAL A C 1
ATOM 660 O O . VAL A 1 90 ? -8.637 -10.514 0.087 1.00 94.38 90 VAL A O 1
ATOM 663 N N . LEU A 1 91 ? -7.770 -9.053 -1.392 1.00 95.06 91 LEU A N 1
ATOM 664 C CA . LEU A 1 91 ? -6.562 -9.820 -1.689 1.00 95.06 91 LEU A CA 1
ATOM 665 C C . LEU A 1 91 ? -5.425 -9.306 -0.807 1.00 95.06 91 LEU A C 1
ATOM 667 O O . LEU A 1 91 ? -5.093 -8.124 -0.843 1.00 95.06 91 LEU A O 1
ATOM 671 N N . GLN A 1 92 ? -4.830 -10.201 -0.029 1.00 90.00 92 GLN A N 1
ATOM 672 C CA . GLN A 1 92 ? -3.766 -9.889 0.917 1.00 90.00 92 GLN A CA 1
ATOM 673 C C . GLN A 1 92 ? -2.765 -11.038 0.981 1.00 90.00 92 GLN A C 1
ATOM 675 O O . GLN A 1 92 ? -3.094 -12.180 0.661 1.00 90.00 92 GLN A O 1
ATOM 680 N N . ILE A 1 93 ? -1.544 -10.716 1.393 1.00 89.88 93 ILE A N 1
ATOM 681 C CA . ILE A 1 93 ? -0.503 -11.700 1.664 1.00 89.88 93 ILE A CA 1
ATOM 682 C C . ILE A 1 93 ? -0.613 -12.093 3.137 1.00 89.88 93 ILE A C 1
ATOM 684 O O . ILE A 1 93 ? -0.567 -11.225 4.009 1.00 89.88 93 ILE A O 1
ATOM 688 N N . ALA A 1 94 ? -0.819 -13.381 3.402 1.00 85.81 94 ALA A N 1
ATOM 689 C CA . ALA A 1 94 ? -0.791 -13.922 4.755 1.00 85.81 94 ALA A CA 1
ATOM 690 C C . ALA A 1 94 ? 0.660 -14.185 5.182 1.00 85.81 94 ALA A C 1
ATOM 692 O O . ALA A 1 94 ? 1.521 -14.368 4.331 1.00 85.81 94 ALA A O 1
ATOM 693 N N . GLY A 1 95 ? 0.917 -14.204 6.490 1.00 87.56 95 GLY A N 1
ATOM 694 C CA . GLY A 1 95 ? 2.188 -14.696 7.019 1.00 87.56 95 GLY A CA 1
ATOM 695 C C . GLY A 1 95 ? 2.200 -16.223 7.085 1.00 87.56 95 GLY A C 1
ATOM 696 O O . GLY A 1 95 ? 1.155 -16.841 7.319 1.00 87.56 95 GLY A O 1
ATOM 697 N N . ASP A 1 96 ? 3.376 -16.827 6.927 1.00 91.25 96 ASP A N 1
ATOM 698 C CA . ASP A 1 96 ? 3.558 -18.267 7.121 1.00 91.25 96 ASP A CA 1
ATOM 699 C C . ASP A 1 96 ? 3.244 -18.630 8.592 1.00 91.25 96 ASP A C 1
ATOM 701 O O . ASP A 1 96 ? 3.820 -18.046 9.517 1.00 91.25 96 ASP A O 1
ATOM 705 N N . PRO A 1 97 ? 2.337 -19.594 8.853 1.00 91.50 97 PRO A N 1
ATOM 706 C CA . PRO A 1 97 ? 1.933 -19.958 10.213 1.00 91.50 97 PRO A CA 1
ATOM 707 C C . PRO A 1 97 ? 3.054 -20.618 11.034 1.00 91.50 97 PRO A C 1
ATOM 709 O O . PRO A 1 97 ? 2.930 -20.740 12.252 1.00 91.50 97 PRO A O 1
ATOM 712 N N . SER A 1 98 ? 4.119 -21.080 10.378 1.00 96.31 98 SER A N 1
ATOM 713 C CA . SER A 1 98 ? 5.278 -21.746 10.976 1.00 96.31 98 SER A CA 1
ATOM 714 C C . SER A 1 98 ? 6.541 -20.879 11.008 1.00 96.31 98 SER A C 1
ATOM 716 O O . SER A 1 98 ? 7.443 -21.170 11.796 1.00 96.31 98 SER A O 1
ATOM 718 N N . ASP A 1 99 ? 6.599 -19.809 10.207 1.00 94.19 99 ASP A N 1
ATOM 719 C CA . ASP A 1 99 ? 7.737 -18.888 10.133 1.00 94.19 99 ASP A CA 1
ATOM 720 C C . ASP A 1 99 ? 7.265 -17.419 10.018 1.00 94.19 99 ASP A C 1
ATOM 722 O O . ASP A 1 99 ? 6.985 -16.935 8.922 1.00 94.19 99 ASP A O 1
ATOM 726 N N . PRO A 1 100 ? 7.213 -16.658 11.127 1.00 84.31 100 PRO A N 1
ATOM 727 C CA . PRO A 1 100 ? 6.605 -15.325 11.158 1.00 84.31 100 PRO A CA 1
ATOM 728 C C . PRO A 1 100 ? 7.359 -14.253 10.355 1.00 84.31 100 PRO A C 1
ATOM 730 O O . PRO A 1 100 ? 6.869 -13.131 10.246 1.00 84.31 100 PRO A O 1
ATOM 733 N N . VAL A 1 101 ? 8.549 -14.552 9.816 1.00 89.75 101 VAL A N 1
ATOM 734 C CA . VAL A 1 101 ? 9.272 -13.637 8.913 1.00 89.75 101 VAL A CA 1
ATOM 735 C C . VAL A 1 101 ? 9.042 -13.952 7.431 1.00 89.75 101 VAL A C 1
ATOM 737 O O . VAL A 1 101 ? 9.637 -13.299 6.570 1.00 89.75 101 VAL A O 1
ATOM 740 N N . ARG A 1 102 ? 8.198 -14.942 7.121 1.00 89.12 102 ARG A N 1
ATOM 741 C CA . ARG A 1 102 ? 7.829 -15.338 5.759 1.00 89.12 102 ARG A CA 1
ATOM 742 C C . ARG A 1 102 ? 6.360 -15.054 5.457 1.00 89.12 102 ARG A C 1
ATOM 744 O O . ARG A 1 102 ? 5.536 -14.899 6.356 1.00 89.12 102 ARG A O 1
ATOM 751 N N . ASN A 1 103 ? 6.084 -15.012 4.158 1.00 81.62 103 ASN A N 1
ATOM 752 C CA . ASN A 1 103 ? 4.765 -14.915 3.543 1.00 81.62 103 ASN A CA 1
ATOM 753 C C . ASN A 1 103 ? 4.421 -16.230 2.842 1.00 81.62 103 ASN A C 1
ATOM 755 O O . ASN A 1 103 ? 5.371 -16.818 2.270 1.00 81.62 103 ASN A O 1
#

pLDDT: mean 88.92, std 8.49, range [46.0, 98.0]

Secondary structure (DSSP, 8-state):
--S-S-PPPPGGG--S--HHHHH-HHHH---GGGGG-TT--GGGHHHH-S-S-------SSHHHHHH-TTTTHHHHHHHHHHHTS--S----PPPPSS-TT--

Radius of gyration: 19.86 Å; chains: 1; bounding box: 45×41×49 Å

Foldseek 3Di:
DPPPDDDDDDPPPDPPDCVCLVPDPRNPDDCVVLQPDPQFDPVCCVPPNTDNDDDQDADPPPVCLVPDPSSNPVVNVQCCCVVPVVDVHDDDDDADPVDRVHD

Sequence (103 aa):
MSEGIRPLVADEQCDGCTDCLQVCPAYHNDHRPLLVQPGLVPGVLPAYGPALELWEGYAVDPEIRLMGSSGGVLTALGLYCIELGGMHGVLQIAGDPSDPVRN